Protein AF-A0A2K8SLP6-F1 (afdb_monomer_lite)

Sequence (73 aa):
MKAEDLRKRFDKNRPMTTITIRIPEDVIEDLKRVAPLLGFSGYQPLVRAYIGQGLRGCLKSFEGSNFMLIASP

Radius of gyration: 15.57 Å; chains: 1; bounding box: 35×29×36 Å

Foldseek 3Di:
DDPVVVVQVPPPPRDDDDDDDDDDPVVQVVLQVVQVVVVHPGSVVVVVVVVVVVVVVVVVVVVPDDDDDPDDD

pLDDT: mean 81.58, std 17.28, range [30.25, 98.0]

Organism: NCBI:txid2038116

Structure (mmCIF, N/CA/C/O backbone):
data_AF-A0A2K8SLP6-F1
#
_entry.id   AF-A0A2K8SLP6-F1
#
loop_
_atom_site.group_PDB
_atom_site.id
_atom_site.type_symbol
_atom_site.label_atom_id
_atom_site.label_alt_id
_atom_site.label_comp_id
_atom_site.label_asym_id
_atom_site.label_entity_id
_atom_site.label_seq_id
_atom_site.pdbx_PDB_ins_code
_atom_site.Cartn_x
_atom_site.Cartn_y
_atom_site.Cartn_z
_atom_site.occupancy
_atom_site.B_iso_or_equiv
_atom_site.auth_seq_id
_atom_site.auth_comp_id
_atom_site.auth_asym_id
_atom_site.auth_atom_id
_atom_site.pdbx_PDB_model_num
ATOM 1 N N . MET A 1 1 ? -1.729 -13.924 19.828 1.00 60.19 1 MET A N 1
ATOM 2 C CA . MET A 1 1 ? -2.591 -12.710 19.766 1.00 60.19 1 MET A CA 1
ATOM 3 C C . MET A 1 1 ? -3.681 -12.708 20.835 1.00 60.19 1 MET A C 1
ATOM 5 O O . MET A 1 1 ? -4.552 -13.573 20.818 1.00 60.19 1 MET A O 1
ATOM 9 N N . LYS A 1 2 ? -3.662 -11.714 21.733 1.00 62.66 2 LYS A N 1
ATOM 10 C CA . LYS A 1 2 ? -4.684 -11.514 22.775 1.00 62.66 2 LYS A CA 1
ATOM 11 C C . LYS A 1 2 ? -5.811 -10.603 22.258 1.00 62.66 2 LYS A C 1
ATOM 13 O O . LYS A 1 2 ? -5.595 -9.792 21.359 1.00 62.66 2 LYS A O 1
ATOM 18 N N . ALA A 1 3 ? -7.017 -10.704 22.822 1.00 66.94 3 ALA A N 1
ATOM 19 C CA . ALA A 1 3 ? -8.182 -9.894 22.419 1.00 66.94 3 ALA A CA 1
ATOM 20 C C . ALA A 1 3 ? -7.947 -8.370 22.549 1.00 66.94 3 ALA A C 1
ATOM 22 O O . ALA A 1 3 ? -8.531 -7.559 21.828 1.00 66.94 3 ALA A O 1
ATOM 23 N N . GLU A 1 4 ? -7.039 -7.984 23.438 1.00 66.94 4 GLU A N 1
ATOM 24 C CA . GLU A 1 4 ? -6.635 -6.605 23.714 1.00 66.94 4 GLU A CA 1
ATOM 25 C C . GLU A 1 4 ? -5.882 -5.965 22.531 1.00 66.94 4 GLU A C 1
ATOM 27 O O . GLU A 1 4 ? -6.080 -4.786 22.226 1.00 66.94 4 GLU A O 1
ATOM 32 N N . ASP A 1 5 ? -5.093 -6.755 21.794 1.00 68.00 5 ASP A N 1
ATOM 33 C CA . ASP A 1 5 ? -4.360 -6.300 20.606 1.00 68.00 5 ASP A CA 1
ATOM 34 C C . ASP A 1 5 ? -5.292 -6.039 19.420 1.00 68.00 5 ASP A C 1
ATOM 36 O O . ASP A 1 5 ? -5.017 -5.189 18.569 1.00 68.00 5 ASP A O 1
ATOM 40 N N . LEU A 1 6 ? -6.416 -6.761 19.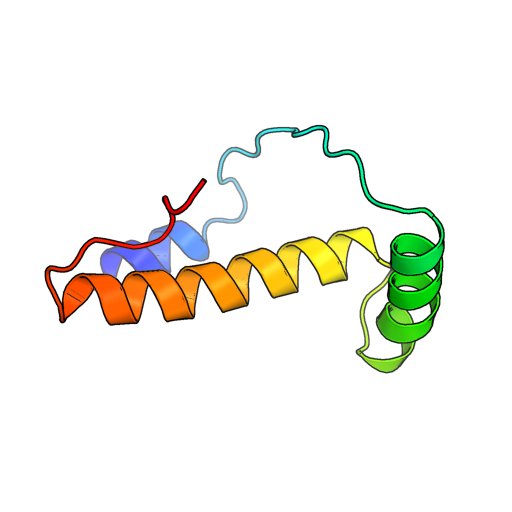358 1.00 66.19 6 LEU A N 1
ATOM 41 C CA . LEU A 1 6 ? -7.442 -6.540 18.343 1.00 66.19 6 LEU A CA 1
ATOM 42 C C . LEU A 1 6 ? -8.145 -5.199 18.571 1.00 66.19 6 LEU A C 1
ATOM 44 O O . LEU A 1 6 ? -8.265 -4.423 17.625 1.00 66.19 6 LEU A O 1
ATOM 48 N N . ARG A 1 7 ? -8.523 -4.868 19.816 1.00 66.25 7 ARG A N 1
ATOM 49 C CA . ARG A 1 7 ? -9.163 -3.575 20.144 1.00 66.25 7 ARG A CA 1
ATOM 50 C C . ARG A 1 7 ? -8.288 -2.382 19.762 1.00 66.25 7 ARG A C 1
ATOM 52 O O . ARG A 1 7 ? -8.777 -1.476 19.095 1.00 66.25 7 ARG A O 1
ATOM 59 N N . LYS A 1 8 ? -6.989 -2.414 20.081 1.00 72.25 8 LYS A N 1
ATOM 60 C CA . LYS A 1 8 ? -6.039 -1.348 19.698 1.00 72.25 8 LYS A CA 1
ATOM 61 C C . LYS A 1 8 ? -5.939 -1.149 18.181 1.00 72.25 8 LYS A C 1
ATOM 63 O O . LYS A 1 8 ? -5.673 -0.048 17.714 1.00 72.25 8 LYS A O 1
ATOM 68 N N . ARG A 1 9 ? -6.151 -2.205 17.388 1.00 69.12 9 ARG A N 1
ATOM 69 C CA . ARG A 1 9 ? -6.088 -2.134 15.918 1.00 69.12 9 ARG A CA 1
ATOM 70 C C . ARG A 1 9 ? -7.346 -1.544 15.281 1.00 69.12 9 ARG A C 1
ATOM 72 O O . ARG A 1 9 ? -7.224 -1.007 14.180 1.00 69.12 9 ARG A O 1
ATOM 79 N N . PHE A 1 10 ? -8.495 -1.642 15.953 1.00 72.19 10 PHE A N 1
ATOM 80 C CA . PHE A 1 10 ? -9.772 -1.055 15.529 1.00 72.19 10 PHE A CA 1
ATOM 81 C C . PHE A 1 10 ? -9.942 0.411 15.943 1.00 72.19 10 PHE A C 1
ATOM 83 O O . PHE A 1 10 ? -10.874 1.063 15.472 1.00 72.19 10 PHE A O 1
ATOM 90 N N . ASP A 1 11 ? -9.051 0.939 16.785 1.00 81.44 11 ASP A N 1
ATOM 91 C CA . ASP A 1 11 ? -9.052 2.356 17.130 1.00 81.44 11 A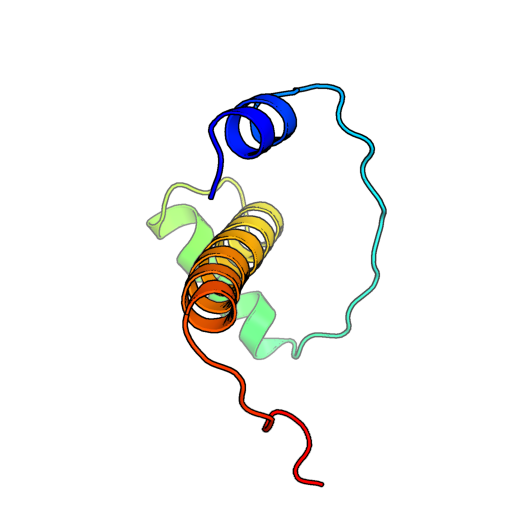SP A CA 1
ATOM 92 C C . ASP A 1 11 ? -8.785 3.214 15.883 1.00 81.44 11 ASP A C 1
ATOM 94 O O . ASP A 1 11 ? -7.720 3.148 15.256 1.00 81.44 11 ASP A O 1
ATOM 98 N N . LYS A 1 12 ? -9.791 4.013 15.519 1.00 77.00 12 LYS A N 1
ATOM 99 C CA . LYS A 1 12 ? -9.754 4.921 14.369 1.00 77.00 12 LYS A CA 1
ATOM 100 C C . LYS A 1 12 ? -8.824 6.116 14.602 1.00 77.00 12 LYS A C 1
ATOM 102 O O . LYS A 1 12 ? -8.332 6.668 13.625 1.00 77.00 12 LYS A O 1
ATOM 107 N N . ASN A 1 13 ? -8.560 6.481 15.857 1.00 82.56 13 ASN A N 1
ATOM 108 C CA . ASN A 1 13 ? -7.727 7.622 16.249 1.00 82.56 13 ASN A CA 1
ATOM 109 C C . ASN A 1 13 ? -6.299 7.214 16.631 1.00 82.56 13 ASN A C 1
ATOM 111 O O . ASN A 1 13 ? -5.574 7.985 17.260 1.00 82.56 13 ASN A O 1
ATOM 115 N N . ARG A 1 14 ? -5.874 5.998 16.269 1.00 85.06 14 ARG A N 1
ATOM 116 C CA . ARG A 1 14 ? -4.517 5.541 16.568 1.00 85.06 14 ARG A CA 1
ATOM 117 C C . ARG A 1 14 ? -3.472 6.482 15.939 1.00 85.06 14 ARG A C 1
ATOM 119 O O . ARG A 1 14 ? -3.642 6.887 14.784 1.00 85.06 14 ARG A O 1
ATOM 126 N N . PRO A 1 15 ? -2.370 6.783 16.647 1.00 89.12 15 PRO A N 1
ATOM 127 C CA . PRO A 1 15 ? -1.323 7.643 16.115 1.00 89.12 15 PRO A CA 1
ATOM 128 C C . PRO A 1 15 ? -0.735 7.042 14.834 1.00 89.12 15 PRO A C 1
ATOM 130 O O . PRO A 1 15 ? -0.501 5.834 14.739 1.00 89.12 15 PRO A O 1
ATOM 133 N N . MET A 1 16 ? -0.512 7.895 13.837 1.00 88.56 16 MET A N 1
ATOM 134 C CA . MET A 1 16 ? 0.130 7.529 12.578 1.00 88.56 16 MET A CA 1
ATOM 135 C C . MET A 1 16 ? 1.482 8.226 12.477 1.00 88.56 16 MET A C 1
ATOM 137 O O . MET A 1 16 ? 1.606 9.404 12.797 1.00 88.56 16 MET A O 1
ATOM 141 N N . THR A 1 17 ? 2.484 7.497 11.996 1.00 91.31 17 THR A N 1
ATOM 142 C CA . THR A 1 17 ? 3.821 8.029 11.727 1.00 91.31 17 THR A CA 1
ATOM 143 C C . THR A 1 17 ? 4.055 8.031 10.224 1.00 91.31 17 THR A C 1
ATOM 145 O O . THR A 1 17 ? 3.836 7.016 9.560 1.00 91.31 17 THR A O 1
ATOM 148 N N . THR A 1 18 ? 4.501 9.165 9.689 1.00 92.81 18 THR A N 1
ATOM 149 C CA . THR A 1 18 ? 4.933 9.265 8.293 1.00 92.81 18 THR A CA 1
ATOM 150 C C . THR A 1 18 ? 6.307 8.627 8.148 1.00 92.81 18 THR A C 1
ATOM 152 O O . THR A 1 18 ? 7.224 8.946 8.900 1.00 92.81 18 THR A O 1
ATOM 155 N N . ILE A 1 19 ? 6.448 7.738 7.168 1.00 91.44 19 ILE A N 1
ATOM 156 C CA . ILE A 1 19 ? 7.722 7.117 6.810 1.00 91.44 19 ILE A CA 1
ATOM 157 C C . ILE A 1 19 ? 8.026 7.403 5.342 1.00 91.44 19 ILE A C 1
ATOM 159 O O . ILE A 1 19 ? 7.118 7.411 4.509 1.00 91.44 19 ILE A O 1
ATOM 163 N N . THR A 1 20 ? 9.303 7.600 5.030 1.00 93.75 20 THR A N 1
ATOM 164 C CA . THR A 1 20 ? 9.789 7.779 3.658 1.00 93.75 20 THR A CA 1
ATOM 165 C C . THR A 1 20 ? 10.589 6.546 3.266 1.00 93.75 20 THR A C 1
ATOM 167 O O . THR A 1 20 ? 11.560 6.202 3.935 1.00 93.75 20 THR A O 1
ATOM 170 N N . ILE A 1 21 ? 10.184 5.873 2.189 1.00 93.19 21 ILE A N 1
ATOM 171 C CA . ILE A 1 21 ? 10.842 4.668 1.670 1.00 93.19 21 ILE A CA 1
ATOM 172 C C . ILE A 1 21 ? 11.137 4.896 0.188 1.00 93.19 21 ILE A C 1
ATOM 174 O O . ILE A 1 21 ? 10.279 5.387 -0.543 1.00 93.19 21 ILE A O 1
ATOM 178 N N . ARG A 1 22 ? 12.344 4.531 -0.257 1.00 95.50 22 ARG A N 1
ATOM 179 C CA . ARG A 1 22 ? 12.682 4.476 -1.685 1.00 95.50 22 ARG A CA 1
ATOM 180 C C . ARG A 1 22 ? 12.285 3.113 -2.237 1.00 95.50 22 ARG A C 1
ATOM 182 O O . ARG A 1 22 ? 12.675 2.095 -1.673 1.00 95.50 22 ARG A O 1
ATOM 189 N N . ILE A 1 23 ? 11.520 3.110 -3.321 1.00 95.19 23 ILE A N 1
ATOM 190 C CA . ILE A 1 23 ? 11.049 1.909 -4.015 1.00 95.19 23 ILE A CA 1
ATOM 191 C C . ILE A 1 23 ? 11.408 2.078 -5.499 1.00 95.19 23 ILE A C 1
ATOM 193 O O . ILE A 1 23 ? 11.295 3.203 -5.993 1.00 95.19 23 ILE A O 1
ATOM 197 N N . PRO A 1 24 ? 11.858 1.016 -6.192 1.00 98.00 24 PRO A N 1
ATOM 198 C CA . PRO A 1 24 ? 12.074 1.055 -7.636 1.00 98.00 24 PRO A CA 1
ATOM 199 C C . PRO A 1 24 ? 10.827 1.513 -8.403 1.00 98.00 24 PRO A C 1
ATOM 201 O O . PRO A 1 24 ? 9.695 1.241 -7.997 1.00 98.00 24 PRO A O 1
ATOM 204 N N . GLU A 1 25 ? 11.033 2.236 -9.500 1.00 97.75 25 GLU A N 1
ATOM 205 C CA . GLU A 1 25 ? 9.945 2.839 -10.276 1.00 97.75 25 GLU A CA 1
ATOM 206 C C . GLU A 1 25 ? 9.035 1.783 -10.915 1.00 97.75 25 GLU A C 1
ATOM 208 O O . GLU A 1 25 ? 7.814 1.890 -10.833 1.00 97.75 25 GLU A O 1
ATOM 213 N N . ASP A 1 26 ? 9.619 0.713 -11.450 1.00 98.00 26 ASP A N 1
ATOM 214 C CA . ASP A 1 26 ? 8.911 -0.432 -12.027 1.00 98.00 26 ASP A CA 1
ATOM 215 C C . ASP A 1 26 ? 7.951 -1.081 -11.019 1.00 98.00 26 ASP A C 1
ATOM 217 O O . ASP A 1 26 ? 6.790 -1.351 -11.331 1.00 98.00 26 ASP A O 1
ATOM 221 N N . VAL A 1 27 ? 8.390 -1.219 -9.765 1.00 97.50 27 VAL A N 1
ATOM 222 C CA . VAL A 1 27 ? 7.560 -1.750 -8.678 1.00 97.50 27 VAL A CA 1
ATOM 223 C C . VAL A 1 27 ? 6.395 -0.808 -8.362 1.00 97.50 27 VAL A C 1
ATOM 225 O O . VAL A 1 27 ? 5.283 -1.265 -8.086 1.00 97.50 27 VAL A O 1
ATOM 228 N N . ILE A 1 28 ? 6.607 0.511 -8.403 1.00 97.00 28 ILE A N 1
ATOM 229 C CA . ILE A 1 28 ? 5.526 1.488 -8.208 1.00 97.00 28 ILE A CA 1
ATOM 230 C C . ILE A 1 28 ? 4.493 1.395 -9.335 1.00 97.00 28 ILE A C 1
ATOM 232 O O . ILE A 1 28 ? 3.291 1.429 -9.053 1.00 97.00 28 ILE A O 1
ATOM 236 N N . GLU A 1 29 ? 4.928 1.243 -10.583 1.00 97.94 29 GLU A N 1
ATOM 237 C CA . GLU A 1 29 ? 4.027 1.082 -11.727 1.00 97.94 29 GLU A CA 1
ATOM 238 C C . GLU A 1 29 ? 3.209 -0.214 -11.643 1.00 97.94 29 GLU A C 1
ATOM 240 O O . GLU A 1 29 ? 1.993 -0.203 -11.866 1.00 97.94 29 GLU A O 1
ATOM 245 N N . ASP A 1 30 ? 3.824 -1.316 -11.213 1.00 97.81 30 ASP A N 1
ATOM 246 C CA . ASP A 1 30 ? 3.112 -2.565 -10.938 1.00 97.81 30 ASP A CA 1
ATOM 247 C C . ASP A 1 30 ? 2.065 -2.397 -9.832 1.00 97.81 30 ASP A C 1
ATOM 249 O O . ASP A 1 30 ? 0.911 -2.809 -9.986 1.00 97.81 30 ASP A O 1
ATOM 253 N N . LEU A 1 31 ? 2.420 -1.729 -8.732 1.00 97.12 31 LEU A N 1
ATOM 254 C CA . LEU A 1 31 ? 1.486 -1.473 -7.637 1.00 97.12 31 LEU A CA 1
ATOM 255 C C . LEU A 1 31 ? 0.313 -0.586 -8.073 1.00 97.12 31 LEU A C 1
ATOM 257 O O . LEU A 1 31 ? -0.820 -0.833 -7.652 1.00 97.12 31 LEU A O 1
ATOM 261 N N . LYS A 1 32 ? 0.554 0.427 -8.916 1.00 97.12 32 LYS A N 1
ATOM 262 C CA . LYS A 1 32 ? -0.504 1.275 -9.489 1.00 97.12 32 LYS A CA 1
ATOM 263 C C . LYS A 1 32 ? -1.466 0.463 -10.350 1.00 97.12 32 LYS A C 1
ATOM 265 O O . LYS A 1 32 ? -2.672 0.671 -10.248 1.00 97.12 32 LYS A O 1
ATOM 270 N N . ARG A 1 33 ? -0.951 -0.471 -11.155 1.00 97.50 33 ARG A N 1
ATOM 271 C CA . ARG A 1 33 ? -1.759 -1.350 -12.014 1.00 97.50 33 ARG A CA 1
ATOM 272 C C . ARG A 1 33 ? -2.600 -2.332 -11.203 1.00 97.50 33 ARG A C 1
ATOM 274 O O . ARG A 1 33 ? -3.765 -2.552 -11.520 1.00 97.50 33 ARG A O 1
ATOM 281 N N . VAL A 1 34 ? -2.020 -2.917 -10.156 1.00 97.12 34 VAL A N 1
ATOM 282 C CA . VAL A 1 34 ? -2.656 -3.974 -9.355 1.00 97.12 34 VAL A CA 1
ATOM 283 C C . VAL A 1 34 ? -3.651 -3.419 -8.331 1.00 97.12 34 VAL A C 1
ATOM 285 O O . VAL A 1 34 ? -4.675 -4.049 -8.076 1.00 97.12 34 VAL A O 1
ATOM 288 N N . ALA A 1 35 ? -3.402 -2.235 -7.764 1.00 97.56 35 ALA A N 1
ATOM 289 C CA . ALA A 1 35 ? -4.278 -1.619 -6.764 1.00 97.56 35 ALA A CA 1
ATOM 290 C C . ALA A 1 35 ? -5.776 -1.592 -7.136 1.00 97.56 35 ALA A C 1
ATOM 292 O O . ALA A 1 35 ? -6.566 -2.107 -6.339 1.00 97.56 35 ALA A O 1
ATOM 293 N N . PRO A 1 36 ? -6.198 -1.069 -8.307 1.00 96.62 36 PRO A N 1
ATOM 294 C CA . PRO A 1 36 ? -7.614 -1.034 -8.671 1.00 96.62 36 PRO A CA 1
ATOM 295 C C . PRO A 1 36 ? -8.197 -2.432 -8.900 1.00 96.62 36 PRO A C 1
ATOM 297 O O . PRO A 1 36 ? -9.346 -2.672 -8.540 1.00 96.62 36 PRO A O 1
ATOM 300 N N . LEU A 1 37 ? -7.403 -3.375 -9.425 1.00 96.88 37 LEU A N 1
ATOM 301 C CA . LEU A 1 37 ? -7.831 -4.766 -9.631 1.00 96.88 37 LEU A CA 1
ATOM 302 C C . LEU A 1 37 ? -8.146 -5.472 -8.305 1.00 96.88 37 LEU A C 1
ATOM 304 O O . LEU A 1 37 ? -9.002 -6.349 -8.254 1.00 96.88 37 LEU A O 1
ATOM 308 N N . LEU A 1 38 ? -7.476 -5.063 -7.226 1.00 95.19 38 LEU A N 1
ATOM 309 C CA . LEU A 1 38 ? -7.697 -5.558 -5.868 1.00 95.19 38 LEU A CA 1
ATOM 310 C C . LEU A 1 38 ? -8.678 -4.692 -5.054 1.00 95.19 38 LEU A C 1
ATOM 312 O O . LEU A 1 38 ? -8.833 -4.912 -3.854 1.00 95.19 38 LEU A O 1
ATOM 316 N N . GLY A 1 39 ? -9.332 -3.703 -5.676 1.00 95.12 39 GLY A N 1
ATOM 317 C CA . GLY A 1 39 ? -10.322 -2.839 -5.025 1.00 95.12 39 GLY A CA 1
ATOM 318 C C . GLY A 1 39 ? -9.737 -1.750 -4.117 1.00 95.12 39 GLY A C 1
ATOM 319 O O . GLY A 1 39 ? -10.456 -1.179 -3.296 1.00 95.12 39 GLY A O 1
ATOM 320 N N . PHE A 1 40 ? -8.444 -1.444 -4.236 1.00 96.50 40 PHE A N 1
ATOM 321 C CA . PHE A 1 40 ? -7.821 -0.329 -3.523 1.00 96.50 40 PHE A CA 1
ATOM 322 C C . PHE A 1 40 ? -7.920 0.963 -4.332 1.00 96.50 40 PHE A C 1
ATOM 324 O O . PHE A 1 40 ? -7.777 0.970 -5.551 1.00 96.50 40 PHE A O 1
ATOM 331 N N . SER A 1 41 ? -8.059 2.093 -3.636 1.00 92.88 41 SER A N 1
ATOM 332 C CA . SER A 1 41 ? -8.101 3.424 -4.259 1.00 92.88 41 SER A CA 1
ATOM 333 C C . SER A 1 41 ? -6.752 3.899 -4.824 1.00 92.88 41 SER A C 1
ATOM 335 O O . SER A 1 41 ? -6.673 4.989 -5.379 1.00 92.88 41 SER A O 1
ATOM 337 N N . GLY A 1 42 ? -5.676 3.122 -4.653 1.00 94.44 42 GLY A N 1
ATOM 338 C CA . GLY A 1 42 ? -4.340 3.424 -5.160 1.00 94.44 42 GLY A CA 1
ATOM 339 C C . GLY A 1 42 ? -3.253 2.548 -4.533 1.00 94.44 42 GLY A C 1
ATOM 340 O O . GLY A 1 42 ? -3.521 1.708 -3.668 1.00 94.44 42 GLY A O 1
ATOM 341 N N . TYR A 1 43 ? -2.002 2.773 -4.939 1.00 95.62 43 TYR A N 1
ATOM 342 C CA . TYR A 1 43 ? -0.868 1.957 -4.496 1.00 95.62 43 TYR A CA 1
ATOM 343 C C . TYR A 1 43 ? -0.510 2.159 -3.015 1.00 95.62 43 TYR A C 1
ATOM 345 O O . TYR A 1 43 ? -0.115 1.206 -2.351 1.00 95.62 43 TYR A O 1
ATOM 353 N N . GLN A 1 44 ? -0.679 3.362 -2.448 1.00 93.75 44 GLN A N 1
ATOM 354 C CA . GLN A 1 44 ? -0.354 3.611 -1.034 1.00 93.75 44 GLN A CA 1
ATOM 355 C C . GLN A 1 44 ? -1.234 2.784 -0.066 1.00 93.75 44 GLN A C 1
ATOM 357 O O . GLN A 1 44 ? -0.680 2.143 0.834 1.00 93.75 44 GLN A O 1
ATOM 362 N N . PRO A 1 45 ? -2.577 2.728 -0.224 1.00 94.00 45 PRO A N 1
ATOM 363 C CA . PRO A 1 45 ? -3.422 1.791 0.520 1.00 94.00 45 PRO A CA 1
ATOM 364 C C 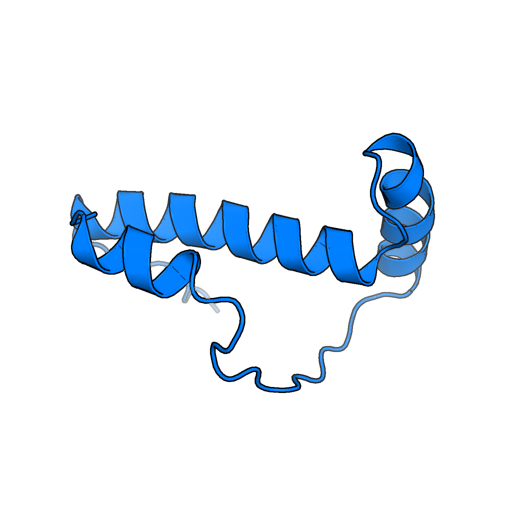. PRO A 1 45 ? -3.013 0.323 0.358 1.00 94.00 45 PRO A C 1
ATOM 366 O O . PRO A 1 45 ? -2.970 -0.400 1.355 1.00 94.00 45 PRO A O 1
ATOM 369 N N . LEU A 1 46 ? -2.671 -0.097 -0.866 1.00 9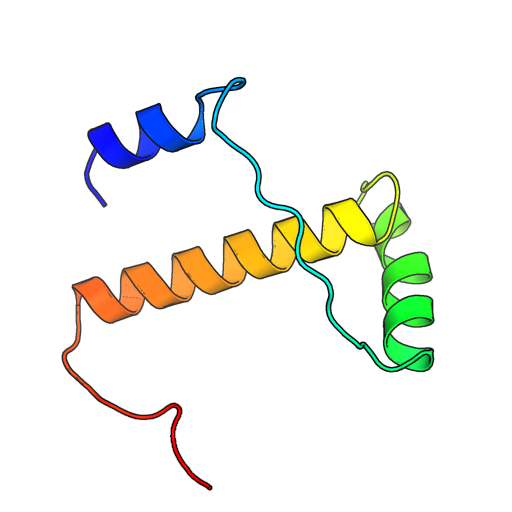5.56 46 LEU A N 1
ATOM 370 C CA . LEU A 1 46 ? -2.238 -1.466 -1.152 1.00 95.56 46 LEU A CA 1
ATOM 371 C C . LEU A 1 46 ? -0.939 -1.813 -0.407 1.00 95.56 46 LEU A C 1
ATOM 373 O O . LEU A 1 46 ? -0.875 -2.824 0.289 1.00 95.56 46 LEU A O 1
ATOM 377 N N . VAL A 1 47 ? 0.068 -0.938 -0.4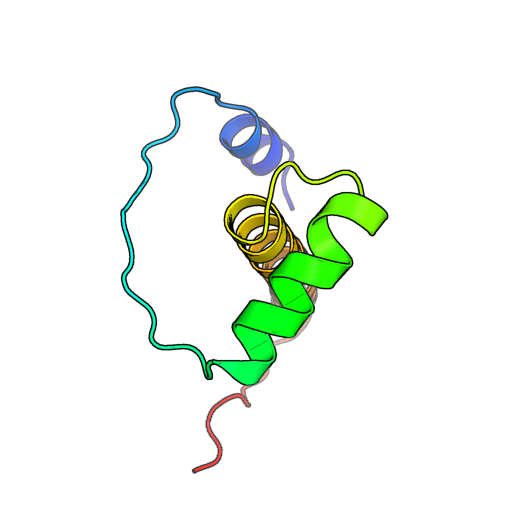64 1.00 95.25 47 VAL A N 1
ATOM 378 C CA . VAL A 1 47 ? 1.342 -1.108 0.255 1.00 95.25 47 VAL A CA 1
ATOM 379 C C . VAL A 1 47 ? 1.105 -1.247 1.760 1.00 95.25 47 VAL A C 1
ATOM 381 O O . VAL A 1 47 ? 1.629 -2.163 2.394 1.00 95.25 47 VAL A O 1
ATOM 384 N N . ARG A 1 48 ? 0.260 -0.387 2.349 1.00 91.62 48 ARG A N 1
ATOM 385 C CA . ARG A 1 48 ? -0.101 -0.485 3.775 1.00 91.62 48 ARG A CA 1
ATOM 386 C C . ARG A 1 48 ? -0.774 -1.818 4.108 1.00 91.62 48 ARG A C 1
ATOM 388 O O . ARG A 1 48 ? -0.529 -2.364 5.186 1.00 91.62 48 ARG A O 1
ATOM 395 N N . ALA A 1 49 ? -1.616 -2.335 3.212 1.00 92.94 49 ALA A N 1
ATOM 396 C CA . ALA A 1 49 ? -2.274 -3.623 3.389 1.00 92.94 49 ALA A CA 1
ATOM 397 C C . ALA A 1 49 ? -1.272 -4.785 3.349 1.00 92.94 49 ALA A C 1
ATOM 399 O O . ALA A 1 49 ? -1.292 -5.608 4.265 1.00 92.94 49 ALA A O 1
ATOM 400 N N . TYR A 1 50 ? -0.360 -4.807 2.372 1.00 93.88 50 TYR A N 1
ATOM 401 C CA . TYR A 1 50 ? 0.694 -5.821 2.262 1.00 93.88 50 TYR A CA 1
ATOM 402 C C . TYR A 1 50 ? 1.628 -5.830 3.468 1.00 93.88 50 TYR A C 1
ATOM 404 O O . TYR A 1 50 ? 1.832 -6.886 4.065 1.00 93.88 50 TYR A O 1
ATOM 412 N N . ILE A 1 51 ? 2.113 -4.663 3.904 1.00 92.38 51 ILE A N 1
ATOM 413 C CA . ILE A 1 51 ? 2.934 -4.553 5.120 1.00 92.38 51 ILE A CA 1
ATOM 414 C C . ILE A 1 51 ? 2.158 -5.096 6.326 1.00 92.38 51 ILE A C 1
ATOM 416 O O . ILE A 1 51 ? 2.679 -5.897 7.101 1.00 92.38 51 ILE A O 1
ATOM 420 N N . GLY A 1 52 ? 0.888 -4.707 6.477 1.00 89.62 52 GLY A N 1
ATOM 421 C CA . GLY A 1 52 ? 0.053 -5.164 7.585 1.00 89.62 52 GLY A CA 1
ATOM 422 C C . GLY A 1 52 ? -0.216 -6.672 7.570 1.00 89.62 52 GLY A C 1
ATOM 423 O O . GLY A 1 52 ? -0.235 -7.299 8.629 1.00 89.62 52 GLY A O 1
ATOM 424 N N . GLN A 1 53 ? -0.440 -7.265 6.397 1.00 89.00 53 GLN A N 1
ATOM 425 C CA . GLN A 1 53 ? -0.645 -8.706 6.237 1.00 89.00 53 GLN A CA 1
ATOM 426 C C . GLN A 1 53 ? 0.643 -9.487 6.508 1.00 89.00 53 GLN A C 1
ATOM 428 O O . GLN A 1 53 ? 0.623 -10.388 7.349 1.00 89.00 53 GLN A O 1
ATOM 433 N N . GLY A 1 54 ? 1.752 -9.096 5.874 1.00 88.81 54 GLY A N 1
ATOM 434 C CA . GLY A 1 54 ? 3.060 -9.722 6.056 1.00 88.81 54 GLY A CA 1
ATOM 435 C C . GLY A 1 54 ? 3.521 -9.668 7.509 1.00 88.81 54 GLY A C 1
ATOM 436 O O . GLY A 1 54 ? 3.864 -10.698 8.084 1.00 88.81 54 GLY A O 1
ATOM 437 N N . LEU A 1 55 ? 3.412 -8.502 8.156 1.00 88.25 55 LEU A N 1
ATOM 438 C CA . LEU A 1 55 ? 3.791 -8.345 9.561 1.00 88.25 55 LEU A CA 1
ATOM 439 C C . LEU A 1 55 ? 2.923 -9.195 10.497 1.00 88.25 55 LEU A C 1
ATOM 441 O O . LEU A 1 55 ? 3.439 -9.757 11.455 1.00 88.25 55 LEU A O 1
ATOM 445 N N . ARG A 1 56 ? 1.616 -9.336 10.235 1.00 83.69 56 ARG A N 1
ATOM 446 C CA . ARG A 1 56 ? 0.751 -10.217 11.043 1.00 83.69 56 ARG A CA 1
ATOM 447 C C . ARG A 1 56 ? 1.156 -11.682 10.937 1.00 83.69 56 ARG A C 1
ATOM 449 O O . ARG A 1 56 ? 1.183 -12.355 11.963 1.00 83.69 56 ARG A O 1
ATOM 456 N N . GLY A 1 57 ? 1.441 -12.160 9.726 1.00 83.88 57 GLY A N 1
ATOM 457 C CA . GLY A 1 57 ? 1.931 -13.523 9.520 1.00 83.88 57 GLY A CA 1
ATOM 458 C C . GLY A 1 57 ? 3.261 -13.737 10.236 1.00 83.88 57 GLY A C 1
ATOM 459 O O . GLY A 1 57 ? 3.393 -14.670 11.020 1.00 83.88 57 GLY A O 1
ATOM 460 N N . CYS A 1 58 ? 4.186 -12.795 10.055 1.00 81.38 58 CYS A N 1
ATOM 461 C CA . CYS A 1 58 ? 5.504 -12.810 10.675 1.00 81.38 58 CYS A CA 1
ATOM 462 C C . CYS A 1 58 ? 5.419 -12.848 12.212 1.00 81.38 58 CYS A C 1
ATOM 464 O O . CYS A 1 58 ? 5.961 -13.750 12.841 1.00 81.38 58 CYS A O 1
ATOM 466 N N . LEU A 1 59 ? 4.649 -11.940 12.825 1.00 82.06 59 LEU A N 1
ATOM 467 C CA . LEU A 1 59 ? 4.451 -11.892 14.279 1.00 82.06 59 LEU A CA 1
ATOM 468 C C . LEU A 1 59 ? 3.796 -13.163 14.836 1.00 82.06 59 LEU A C 1
ATOM 470 O O . LEU A 1 59 ? 4.162 -13.603 15.921 1.00 82.06 59 LEU A O 1
ATOM 474 N N . LYS A 1 60 ? 2.852 -13.771 14.104 1.00 79.69 60 LYS A N 1
ATOM 475 C CA . LYS A 1 60 ? 2.231 -15.039 14.514 1.00 79.69 60 LYS A CA 1
ATOM 476 C C . LYS A 1 60 ? 3.252 -16.182 14.530 1.00 79.69 60 LYS A C 1
ATOM 478 O O . LYS A 1 60 ? 3.200 -17.014 15.429 1.00 79.69 60 LYS A O 1
ATOM 483 N N . SER A 1 61 ? 4.171 -16.209 13.566 1.00 68.81 61 SER A N 1
ATOM 484 C CA . SER A 1 61 ? 5.275 -17.175 13.535 1.00 68.81 61 SER A CA 1
ATOM 485 C C . SER A 1 61 ? 6.292 -16.919 14.655 1.00 68.81 61 SER A C 1
ATOM 487 O O . SER A 1 61 ? 6.756 -17.868 15.281 1.00 68.81 61 SER A O 1
ATOM 489 N N . PHE A 1 62 ? 6.574 -15.651 14.976 1.00 65.69 62 PHE A N 1
ATOM 490 C CA . PHE A 1 62 ? 7.454 -15.266 16.087 1.00 65.69 62 PHE A CA 1
ATOM 491 C C . PHE A 1 62 ? 6.890 -15.606 17.476 1.00 65.69 62 PHE A C 1
ATOM 493 O O . PHE A 1 62 ? 7.658 -15.963 18.362 1.00 65.69 62 PHE A O 1
ATOM 500 N N . GLU A 1 63 ? 5.566 -15.555 17.683 1.00 60.59 63 GLU A N 1
ATOM 501 C CA . GLU A 1 63 ? 4.942 -15.993 18.948 1.00 60.59 63 GLU A CA 1
ATOM 502 C C . GLU A 1 63 ? 5.123 -17.510 19.208 1.00 60.59 63 GLU A C 1
ATOM 504 O O . GLU A 1 63 ? 4.943 -17.950 20.342 1.00 60.59 63 GLU A O 1
ATOM 509 N N . GLY A 1 64 ? 5.478 -18.312 18.191 1.00 58.50 64 GLY A N 1
ATOM 510 C CA . GLY A 1 64 ? 5.602 -19.773 18.288 1.00 58.50 64 GLY A CA 1
ATOM 511 C C . GLY A 1 64 ? 7.013 -20.345 18.118 1.00 58.50 64 GLY A C 1
ATOM 512 O O . GLY A 1 64 ? 7.196 -21.548 18.299 1.00 58.50 64 GLY A O 1
ATOM 513 N N . SER A 1 65 ? 8.022 -19.553 17.744 1.00 49.78 65 SER A N 1
ATOM 514 C CA . SER A 1 65 ? 9.370 -20.070 17.467 1.00 49.78 65 SER A CA 1
ATOM 515 C C . SER A 1 65 ? 10.450 -19.020 17.726 1.00 49.78 65 SER A C 1
ATOM 517 O O . SER A 1 65 ? 10.540 -18.007 17.037 1.00 49.78 65 SER A O 1
ATOM 519 N N . ASN A 1 66 ? 11.308 -19.304 18.708 1.00 53.72 66 ASN A N 1
ATOM 520 C CA . ASN A 1 66 ? 12.621 -18.681 18.847 1.00 53.72 66 ASN A CA 1
ATOM 521 C C . ASN A 1 66 ? 13.496 -19.133 17.669 1.00 53.72 66 ASN A C 1
ATOM 523 O O . ASN A 1 66 ? 14.088 -20.206 17.750 1.00 53.72 66 ASN A O 1
ATOM 527 N N . PHE A 1 67 ? 13.621 -18.334 16.605 1.00 52.91 67 PHE A N 1
ATOM 528 C CA . PHE A 1 67 ? 14.895 -18.279 15.890 1.00 52.91 67 PHE A CA 1
ATOM 529 C C . PHE A 1 67 ? 15.105 -17.004 15.066 1.00 52.91 67 PHE A C 1
ATOM 531 O O . PHE A 1 67 ? 14.186 -16.419 14.498 1.00 52.91 67 PHE A O 1
ATOM 538 N N . MET A 1 68 ? 16.386 -16.638 15.057 1.00 51.53 68 MET A N 1
ATOM 539 C CA . MET A 1 68 ? 17.142 -15.717 14.210 1.00 51.53 68 MET A CA 1
ATOM 540 C C . MET A 1 68 ? 16.840 -15.896 12.707 1.00 51.53 68 MET A C 1
ATOM 542 O O . MET A 1 68 ? 16.245 -16.892 12.319 1.00 51.53 68 MET A O 1
ATOM 546 N N . LEU A 1 69 ? 17.370 -14.990 11.872 1.00 49.81 69 LEU A N 1
ATOM 547 C CA . LEU A 1 69 ? 17.488 -15.056 10.395 1.00 49.81 69 LEU A CA 1
ATOM 548 C C . LEU A 1 69 ? 16.581 -14.114 9.579 1.00 49.81 69 LEU A C 1
ATOM 550 O O . LEU A 1 69 ? 15.877 -14.533 8.668 1.00 49.81 69 LEU A O 1
ATOM 554 N N . ILE A 1 70 ? 16.733 -12.807 9.801 1.00 46.72 70 ILE A N 1
ATOM 555 C CA . ILE A 1 70 ? 16.842 -11.846 8.684 1.00 46.72 70 ILE A CA 1
ATOM 556 C C . ILE A 1 70 ? 18.046 -10.925 8.915 1.00 46.72 70 ILE A C 1
ATOM 558 O O . ILE A 1 70 ? 17.950 -9.706 8.953 1.00 46.72 70 ILE A O 1
ATOM 562 N N . ALA A 1 71 ? 19.196 -11.546 9.142 1.00 47.38 71 ALA A N 1
AT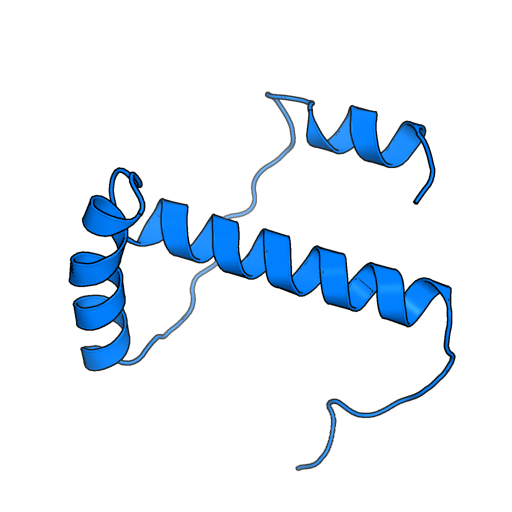OM 563 C CA . ALA A 1 71 ? 20.493 -10.915 8.969 1.00 47.38 71 ALA A CA 1
ATOM 564 C C . ALA A 1 71 ? 21.403 -11.984 8.366 1.00 47.38 71 ALA A C 1
ATOM 566 O O . ALA A 1 71 ? 22.041 -12.766 9.067 1.00 47.38 71 ALA A O 1
ATOM 567 N N . SER A 1 72 ? 21.375 -12.083 7.046 1.00 30.25 72 SER A N 1
ATOM 568 C CA . SER A 1 72 ? 22.510 -12.599 6.295 1.00 30.25 72 SER A CA 1
ATOM 569 C C . SER A 1 72 ? 22.934 -11.473 5.347 1.00 30.25 72 SER A C 1
ATOM 571 O O . SER A 1 72 ? 22.039 -10.817 4.806 1.00 30.25 72 SER A O 1
ATOM 573 N N . PRO A 1 73 ? 24.244 -11.170 5.297 1.00 42.88 73 PRO A N 1
ATOM 574 C CA . PRO A 1 73 ? 24.810 -9.963 4.693 1.00 42.88 73 PRO A CA 1
ATOM 575 C C . PRO A 1 73 ? 24.598 -9.866 3.181 1.00 42.88 73 PRO A C 1
ATOM 577 O O . PRO A 1 73 ? 24.446 -10.926 2.532 1.00 42.88 73 PRO A O 1
#

Secondary structure (DSSP, 8-state):
--HHHHHHHH-TT-----------HHHHHHHHHHHHHTT-SSHHHHHHHHHHHHHHHHHHHHTT-----S---